Protein AF-D3UGJ7-F1 (afdb_monomer_lite)

InterPro domains:
  IPR025002 Domain of unknown function DUF3972 [PF13118] (8-124)

Secondary structure (DSSP, 8-state):
--EEEHHHHHHHH---HHHHHHH---EEETTEEEEEHHHHHHHHHHHHHHHHHHHHHTT----HHHHHHHHHHHHHHHHHHHHHH--HHHHHHHHHHHHHHHHHHHHHHHHHHHHHHHHHHHHHHHHHHHHHHHHHHHHHHHHHHHHHTT--

Organism: Helicobacter mustelae (strain ATCC 43772 / CCUG 25715 / CIP 103759 / LMG 18044 / NCTC 12198 / R85-136P) (NCBI:txid679897)

Foldseek 3Di:
DQKDFPVVLCVLQVDDPVVCVVPDPFDDDPNTGIDRLVVSVVVSVVVVVVVVVVCVVVVDDPDVVVVVSSVSSVVVSVVSVVVVPPPVVVVVVVVVVVVVVVVVVVVVVVVVVVVVVVVVVVVVVVVVVVVVVVVCCVVVVVVVVVVVVVPD

Radius of gyration: 41.2 Å; chains: 1; bounding box: 102×33×100 Å

Structure (mmCIF, N/CA/C/O backbone):
data_AF-D3UGJ7-F1
#
_entry.id   AF-D3UGJ7-F1
#
loop_
_atom_site.group_PDB
_atom_site.id
_atom_site.type_symbol
_atom_site.label_atom_id
_atom_site.label_alt_id
_atom_site.label_comp_id
_atom_site.label_asym_id
_atom_site.label_entity_id
_atom_site.label_seq_id
_atom_site.pdbx_PDB_ins_code
_atom_site.Cartn_x
_atom_site.Cartn_y
_atom_site.Cartn_z
_atom_site.occupancy
_atom_site.B_iso_or_equiv
_atom_site.auth_seq_id
_atom_site.auth_comp_id
_atom_site.auth_asym_id
_atom_site.auth_atom_id
_atom_site.pdbx_PDB_model_num
ATOM 1 N N . MET A 1 1 ? -11.725 -10.676 15.907 1.00 48.34 1 MET A N 1
ATOM 2 C CA . MET A 1 1 ? -13.108 -10.148 15.964 1.00 48.34 1 MET A CA 1
ATOM 3 C C . MET A 1 1 ? -13.082 -8.911 16.840 1.00 48.34 1 MET A C 1
ATOM 5 O O . MET A 1 1 ? -12.476 -8.981 17.898 1.00 48.34 1 MET A O 1
ATOM 9 N N . ALA A 1 2 ? -13.667 -7.801 16.395 1.00 55.91 2 ALA A N 1
ATOM 10 C CA . ALA A 1 2 ? -13.648 -6.542 17.134 1.00 55.91 2 ALA A CA 1
ATOM 11 C C . ALA A 1 2 ? -14.489 -6.654 18.425 1.00 55.91 2 ALA A C 1
ATOM 13 O O . ALA A 1 2 ? -15.676 -6.994 18.365 1.00 55.91 2 ALA A O 1
ATOM 14 N N . GLN A 1 3 ? -13.869 -6.423 19.581 1.00 58.78 3 GLN A N 1
ATOM 15 C CA . GLN A 1 3 ? -14.426 -6.591 20.923 1.00 58.78 3 GLN A CA 1
ATOM 16 C C . GLN A 1 3 ? -14.107 -5.362 21.785 1.00 58.78 3 GLN A C 1
ATOM 18 O O . GLN A 1 3 ? -12.961 -4.919 21.837 1.00 58.78 3 GLN A O 1
ATOM 23 N N . ILE A 1 4 ? -15.112 -4.824 22.477 1.00 62.16 4 ILE A N 1
ATOM 24 C CA . ILE A 1 4 ? -14.960 -3.738 23.460 1.00 62.16 4 ILE A CA 1
ATOM 25 C C . ILE A 1 4 ? -15.147 -4.318 24.865 1.00 62.16 4 ILE A C 1
ATOM 27 O O . ILE A 1 4 ? -15.975 -5.214 25.068 1.00 62.16 4 ILE A O 1
ATOM 31 N N . SER A 1 5 ? -14.373 -3.817 25.830 1.00 59.53 5 SER A N 1
ATOM 32 C CA . SER A 1 5 ? -14.540 -4.155 27.243 1.00 59.53 5 SER A CA 1
ATOM 33 C C . SER A 1 5 ? -15.832 -3.535 27.787 1.00 59.53 5 SER A C 1
ATOM 35 O O . SER A 1 5 ? -16.180 -2.395 27.480 1.00 59.53 5 SER A O 1
ATOM 37 N N . LEU A 1 6 ? -16.566 -4.278 28.615 1.00 57.09 6 LEU A N 1
ATOM 38 C CA . LEU A 1 6 ? -17.858 -3.825 29.142 1.00 57.09 6 LEU A CA 1
ATOM 39 C C . LEU A 1 6 ? -17.788 -2.492 29.895 1.00 57.09 6 LEU A C 1
ATOM 41 O O . LEU A 1 6 ? -18.698 -1.681 29.775 1.00 57.09 6 LEU A O 1
ATOM 45 N N . GLN A 1 7 ? -16.689 -2.228 30.599 1.00 56.72 7 GLN A N 1
ATOM 46 C CA . GLN A 1 7 ? -16.485 -0.969 31.318 1.00 56.72 7 GLN A CA 1
ATOM 47 C C . GLN A 1 7 ? -16.343 0.234 30.372 1.00 56.72 7 GLN A C 1
ATOM 49 O O . GLN A 1 7 ? -16.939 1.278 30.626 1.00 56.72 7 GLN A O 1
ATOM 54 N N . GLU A 1 8 ? -15.619 0.082 29.256 1.00 59.41 8 GLU A N 1
ATOM 55 C CA . GLU A 1 8 ? -15.507 1.126 28.223 1.00 59.41 8 GLU A CA 1
ATOM 56 C C . GLU A 1 8 ? -16.850 1.357 27.520 1.00 59.41 8 GLU A C 1
ATOM 58 O O . GLU A 1 8 ? -17.218 2.494 27.226 1.00 59.41 8 GLU A O 1
ATOM 63 N N . PHE A 1 9 ? -17.614 0.288 27.288 1.00 59.88 9 PHE A N 1
ATOM 64 C CA . PHE A 1 9 ? -18.932 0.380 26.667 1.00 59.88 9 PHE A CA 1
ATOM 65 C C . PHE A 1 9 ? -19.950 1.081 27.578 1.00 59.88 9 PHE A C 1
ATOM 67 O O . PHE A 1 9 ? -20.687 1.951 27.120 1.00 59.88 9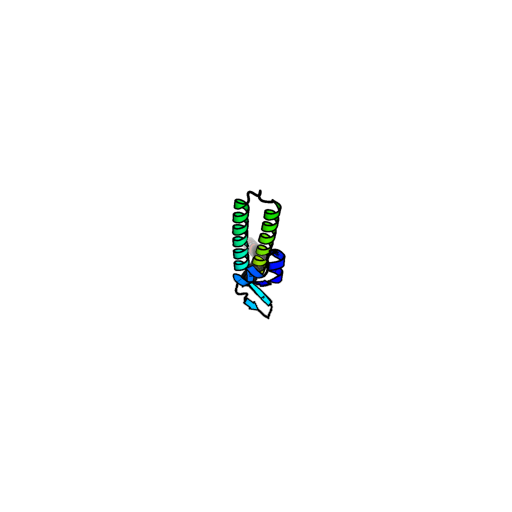 PHE A O 1
ATOM 74 N N . LEU A 1 10 ? -19.961 0.765 28.874 1.00 59.38 10 LEU A N 1
ATOM 75 C CA . LEU A 1 10 ? -20.835 1.401 29.866 1.00 59.38 10 LEU A CA 1
ATOM 76 C C . LEU A 1 10 ? -20.501 2.883 30.063 1.00 59.38 10 LEU A C 1
ATOM 78 O O . LEU A 1 10 ? -21.410 3.709 30.156 1.00 59.38 10 LEU A O 1
ATOM 82 N N . ALA A 1 11 ? -19.210 3.228 30.068 1.00 60.22 11 ALA A N 1
ATOM 83 C CA . ALA A 1 11 ? -18.758 4.611 30.181 1.00 60.22 11 ALA A CA 1
ATOM 84 C C . ALA A 1 11 ? -19.195 5.473 28.983 1.00 60.22 11 ALA A C 1
ATOM 86 O O . ALA A 1 11 ? -19.557 6.630 29.171 1.00 60.22 11 ALA A O 1
ATOM 87 N N . ALA A 1 12 ? -19.197 4.910 27.770 1.00 58.03 12 ALA A N 1
ATOM 88 C CA . ALA A 1 12 ? -19.552 5.634 26.548 1.00 58.03 12 ALA A CA 1
ATOM 89 C C . ALA A 1 12 ? -21.065 5.707 26.273 1.00 58.03 12 ALA A C 1
ATOM 91 O O . ALA A 1 12 ? -21.521 6.600 25.558 1.00 58.03 12 ALA A O 1
ATOM 92 N N . THR A 1 13 ? -21.844 4.760 26.799 1.00 57.06 13 THR A N 1
ATOM 93 C CA . THR A 1 13 ? -23.279 4.627 26.483 1.00 57.06 13 THR A CA 1
ATOM 94 C C . THR A 1 13 ? -24.205 5.061 27.618 1.00 57.06 13 THR A C 1
ATOM 96 O O . THR A 1 13 ? -25.413 5.147 27.402 1.00 57.06 13 THR A O 1
ATOM 99 N N . HIS A 1 14 ? -23.674 5.315 28.824 1.00 57.22 14 HIS A N 1
ATOM 100 C CA . HIS A 1 14 ? -24.455 5.587 30.042 1.00 57.22 14 HIS A CA 1
ATOM 101 C C . HIS A 1 14 ? -25.586 4.562 30.291 1.00 57.22 14 HIS A C 1
ATOM 103 O O . HIS A 1 14 ? -26.598 4.861 30.932 1.00 57.22 14 HIS A O 1
ATOM 109 N N . LEU A 1 15 ? -25.428 3.342 29.772 1.00 59.75 15 LEU A N 1
ATOM 110 C CA . LEU A 1 15 ? -26.377 2.248 29.922 1.00 59.75 15 LEU A CA 1
ATOM 111 C C . LEU A 1 15 ? -26.274 1.632 31.319 1.00 59.75 15 LEU A C 1
ATOM 113 O O . LEU A 1 15 ? -25.192 1.521 31.893 1.00 59.75 15 LEU A O 1
ATOM 117 N N . LYS A 1 16 ? -27.410 1.189 31.866 1.00 55.59 16 LYS A N 1
ATOM 118 C CA . LYS A 1 16 ? -27.423 0.375 33.087 1.00 55.59 16 LYS A CA 1
ATOM 119 C C . LYS A 1 16 ? -26.981 -1.044 32.728 1.00 55.59 16 LYS A C 1
ATOM 121 O O . LYS A 1 16 ? -27.538 -1.640 31.810 1.00 55.59 16 LYS A O 1
ATOM 126 N N . GLU A 1 17 ? -26.042 -1.601 33.496 1.00 52.91 17 GLU A N 1
ATOM 127 C CA . GLU A 1 17 ? -25.495 -2.965 33.333 1.00 52.91 17 GLU A CA 1
ATOM 128 C C . GLU A 1 17 ? -26.568 -4.058 33.168 1.00 52.91 17 GLU A C 1
ATOM 130 O O . GLU A 1 17 ? -26.338 -5.067 32.505 1.00 52.91 17 GLU A O 1
ATOM 135 N N . GLN A 1 18 ? -27.760 -3.834 33.723 1.00 49.91 18 GLN A N 1
ATOM 136 C CA . GLN A 1 18 ? -28.874 -4.780 33.752 1.00 49.91 18 GLN A CA 1
ATOM 137 C C . GLN A 1 18 ? -29.486 -5.076 32.367 1.00 49.91 18 GLN A C 1
ATOM 139 O O . GLN A 1 18 ? -29.767 -6.235 32.085 1.00 49.91 18 GLN A O 1
ATOM 144 N N . GLU A 1 19 ? -29.628 -4.085 31.476 1.00 52.41 19 GLU A N 1
ATOM 145 C CA . GLU A 1 19 ? -30.212 -4.284 30.126 1.00 52.41 19 GLU A CA 1
ATOM 146 C C . GLU A 1 19 ? -29.253 -5.037 29.177 1.00 52.41 19 GLU A C 1
ATOM 148 O O . GLU A 1 19 ? -29.653 -5.705 28.219 1.00 52.41 19 GLU A O 1
ATOM 153 N N . ILE A 1 20 ? -27.954 -4.942 29.458 1.00 51.81 20 ILE A N 1
ATOM 154 C CA . ILE A 1 20 ? -26.892 -5.558 28.662 1.00 51.81 20 ILE A CA 1
ATOM 155 C C . ILE A 1 20 ? -26.740 -7.042 29.021 1.00 51.81 20 ILE A C 1
ATOM 157 O O . ILE A 1 20 ? -26.544 -7.869 28.134 1.00 51.81 20 ILE A O 1
ATOM 161 N N . LEU A 1 21 ? -26.888 -7.390 30.302 1.00 51.38 21 LEU A N 1
ATOM 162 C CA . LEU A 1 21 ? -26.863 -8.771 30.802 1.00 51.38 21 LEU A CA 1
ATOM 163 C C . LEU A 1 21 ? -28.059 -9.617 30.326 1.00 51.38 21 LEU A C 1
ATOM 165 O O . LEU A 1 21 ? -27.937 -10.836 30.229 1.00 51.38 21 LEU A O 1
ATOM 169 N N . GLU A 1 22 ? -29.198 -8.986 30.029 1.00 50.12 22 GLU A N 1
ATOM 170 C CA . GLU A 1 22 ? -30.432 -9.667 29.608 1.00 50.12 22 GLU A CA 1
ATOM 171 C C . GLU A 1 22 ? -30.468 -9.956 28.092 1.00 50.12 22 GLU A C 1
ATOM 173 O O . GLU A 1 22 ? -31.038 -10.956 27.657 1.00 50.12 22 GLU A O 1
ATOM 178 N N . SER A 1 23 ? -29.814 -9.116 27.277 1.00 45.78 23 SER A N 1
ATOM 179 C CA . SER A 1 23 ? -29.825 -9.208 25.803 1.00 45.78 23 SER A CA 1
ATOM 180 C C . SER A 1 23 ? -28.556 -9.819 25.195 1.00 45.78 23 SER A C 1
ATOM 182 O O . SER A 1 23 ? -28.571 -10.329 24.066 1.00 45.78 23 SER A O 1
ATOM 184 N N . LEU A 1 24 ? -27.445 -9.811 25.932 1.00 49.31 24 LEU A N 1
ATOM 185 C CA . LEU A 1 24 ? -26.180 -10.390 25.506 1.00 49.31 24 LEU A CA 1
ATOM 186 C C . LEU A 1 24 ? -25.739 -11.421 26.523 1.00 49.31 24 LEU A C 1
ATOM 188 O O . LEU A 1 24 ? -25.536 -11.095 27.680 1.00 49.31 24 LEU A O 1
ATOM 192 N N . THR A 1 25 ? -25.487 -12.648 26.079 1.00 44.53 25 THR A N 1
ATOM 193 C CA . THR A 1 25 ? -24.577 -13.538 26.801 1.00 44.53 25 THR A CA 1
ATOM 194 C C . THR A 1 25 ? -23.169 -12.954 26.634 1.00 44.53 25 THR A C 1
ATOM 196 O O . THR A 1 25 ? -22.620 -13.064 25.528 1.00 44.53 25 THR A O 1
ATOM 199 N N . PRO A 1 26 ? -22.583 -12.279 27.643 1.00 53.19 26 PRO A N 1
ATOM 200 C CA . PRO A 1 26 ? -21.249 -11.721 27.495 1.00 53.19 26 PRO A CA 1
ATOM 201 C C . PRO A 1 26 ? -20.262 -12.873 27.306 1.00 53.19 26 PRO A C 1
ATOM 203 O O . PRO A 1 26 ? -20.226 -13.821 28.090 1.00 53.19 26 PRO A O 1
ATOM 206 N N . THR A 1 27 ? -19.451 -12.813 26.256 1.00 47.31 27 THR A N 1
ATOM 207 C CA . THR A 1 27 ? -18.313 -13.723 26.124 1.00 47.31 27 THR A CA 1
ATOM 208 C C . THR A 1 27 ? -17.242 -13.298 27.121 1.00 47.31 27 THR A C 1
ATOM 210 O O . THR A 1 27 ? -16.679 -12.207 27.016 1.00 47.31 27 THR A O 1
ATOM 213 N N . LEU A 1 28 ? -16.985 -14.154 28.109 1.00 46.16 28 LEU A N 1
ATOM 214 C CA . LEU A 1 28 ? -15.887 -14.006 29.059 1.00 46.16 28 LEU A CA 1
ATOM 215 C C . LEU A 1 28 ? -14.575 -14.366 28.360 1.00 46.16 28 LEU A C 1
ATOM 217 O O . LEU A 1 28 ? -14.397 -15.493 27.898 1.00 46.16 28 LEU A O 1
ATOM 221 N N . ILE A 1 29 ? -13.657 -13.408 28.293 1.00 44.97 29 ILE A N 1
ATOM 222 C CA . ILE A 1 29 ? -12.271 -13.640 27.886 1.00 44.97 29 ILE A CA 1
ATOM 223 C C . ILE A 1 29 ? -11.420 -13.186 29.067 1.00 44.97 29 ILE A C 1
ATOM 225 O O . ILE A 1 29 ? -11.431 -12.006 29.400 1.00 44.97 29 ILE A O 1
ATOM 229 N N . GLN A 1 30 ? -10.720 -14.128 29.710 1.00 47.34 30 GLN A N 1
ATOM 230 C CA . GLN A 1 30 ? -9.840 -13.863 30.861 1.00 47.34 30 GLN A CA 1
ATOM 231 C C . GLN A 1 30 ? -10.535 -13.079 31.993 1.00 47.34 30 GLN A C 1
ATOM 233 O O . GLN A 1 30 ? -10.061 -12.024 32.397 1.00 47.34 30 GLN A O 1
ATOM 238 N N . ASP A 1 31 ? -11.693 -13.563 32.458 1.00 48.97 31 ASP A N 1
ATOM 239 C CA . ASP A 1 31 ? -12.485 -12.966 33.552 1.00 48.97 31 ASP A CA 1
ATOM 240 C C . ASP A 1 31 ? -12.962 -11.516 33.333 1.00 48.97 31 ASP A C 1
ATOM 242 O O . ASP A 1 31 ? -13.587 -10.923 34.213 1.00 48.97 31 ASP A O 1
ATOM 246 N N . ILE A 1 32 ? -12.756 -10.956 32.135 1.00 52.88 32 ILE A N 1
ATOM 247 C CA . ILE A 1 32 ? -13.258 -9.642 31.737 1.00 52.88 32 ILE A CA 1
ATOM 248 C C . ILE A 1 32 ? -14.350 -9.849 30.685 1.00 52.88 32 ILE A C 1
ATOM 250 O O . ILE A 1 32 ? -14.113 -10.469 29.637 1.00 52.88 32 ILE A O 1
ATOM 254 N N . PRO A 1 33 ? -15.570 -9.351 30.929 1.00 57.75 33 PRO A N 1
ATOM 255 C CA . PRO A 1 33 ? -16.670 -9.598 30.023 1.00 57.75 33 PRO A CA 1
ATOM 256 C C . PRO A 1 33 ? -16.545 -8.633 28.821 1.00 57.75 33 PRO A C 1
ATOM 258 O O . PRO A 1 33 ? -16.425 -7.413 28.968 1.00 57.75 33 PRO A O 1
ATOM 261 N N . HIS A 1 34 ? -16.500 -9.203 27.614 1.00 55.41 34 HIS A N 1
ATOM 262 C CA . HIS A 1 34 ? -16.308 -8.481 26.353 1.00 55.41 34 HIS A CA 1
ATOM 263 C C . HIS A 1 34 ? -17.557 -8.586 25.475 1.00 55.41 34 HIS A C 1
ATOM 265 O O . HIS A 1 34 ? -18.143 -9.666 25.337 1.00 55.41 34 HIS A O 1
ATOM 271 N N . ILE A 1 35 ? -17.927 -7.475 24.832 1.00 64.19 35 ILE A N 1
ATOM 272 C CA . ILE A 1 35 ? -19.049 -7.408 23.888 1.00 64.19 35 ILE A CA 1
ATOM 273 C C . ILE A 1 35 ? -18.513 -7.256 22.461 1.00 64.19 35 ILE A C 1
ATOM 275 O O . ILE A 1 35 ? -17.638 -6.417 22.217 1.00 64.19 35 ILE A O 1
ATOM 279 N N . PRO A 1 36 ? -19.035 -8.022 21.486 1.00 64.50 36 PRO A N 1
ATOM 280 C CA . PRO A 1 36 ? -18.752 -7.762 20.080 1.00 64.50 36 PRO A CA 1
ATOM 281 C C . PRO A 1 36 ? -19.313 -6.395 19.667 1.00 64.50 36 PRO A C 1
ATOM 283 O O . PRO A 1 36 ? -20.515 -6.154 19.787 1.00 64.50 36 PRO A O 1
ATOM 286 N N . ILE A 1 37 ? -18.456 -5.521 19.123 1.00 63.78 37 ILE A N 1
ATOM 287 C CA . ILE A 1 37 ? -18.800 -4.113 18.831 1.00 63.78 37 ILE A CA 1
ATOM 288 C C . ILE A 1 37 ? -20.060 -3.990 17.972 1.00 63.78 37 ILE A C 1
ATOM 290 O O . ILE A 1 37 ? -20.916 -3.162 18.257 1.00 63.78 37 ILE A O 1
ATOM 294 N N . LYS A 1 38 ? -20.212 -4.850 16.958 1.00 66.69 38 LYS A N 1
ATOM 295 C CA . LYS A 1 38 ? -21.392 -4.859 16.077 1.00 66.69 38 LYS A CA 1
ATOM 296 C C . LYS A 1 38 ? -22.698 -5.014 16.856 1.00 66.69 38 LYS A C 1
ATOM 298 O O . LYS A 1 38 ? -23.631 -4.253 16.643 1.00 66.69 38 LYS A O 1
ATOM 303 N N . LYS A 1 39 ? -22.722 -5.947 17.807 1.00 66.44 39 LYS A N 1
ATOM 304 C CA . LYS A 1 39 ? -23.903 -6.214 18.629 1.00 66.44 39 LYS A CA 1
ATOM 305 C C . LYS A 1 39 ? -24.126 -5.112 19.671 1.00 66.44 39 LYS A C 1
ATOM 307 O O . LYS A 1 39 ? -25.262 -4.799 19.993 1.00 66.44 39 LYS A O 1
ATOM 312 N N . GLY A 1 40 ? -23.051 -4.476 20.145 1.00 66.06 40 GLY A N 1
ATOM 313 C CA . GLY A 1 40 ? -23.134 -3.272 20.978 1.00 66.06 40 GLY A CA 1
ATOM 314 C C . GLY A 1 40 ? -23.754 -2.075 20.244 1.00 66.06 40 GLY A C 1
ATOM 315 O O . GLY A 1 40 ? -24.587 -1.379 20.815 1.00 66.06 40 GLY A O 1
ATOM 316 N N . ILE A 1 41 ? -23.405 -1.869 18.968 1.00 68.75 41 ILE A N 1
ATOM 317 C CA . ILE A 1 41 ? -24.016 -0.833 18.118 1.00 68.75 41 ILE A CA 1
ATOM 318 C C . ILE A 1 41 ? -25.495 -1.152 17.854 1.00 68.75 41 ILE A C 1
ATOM 320 O O . ILE A 1 41 ? -26.329 -0.264 17.980 1.00 68.75 41 ILE A O 1
ATOM 324 N N . GLU A 1 42 ? -25.843 -2.406 17.546 1.00 68.94 42 GLU A N 1
ATOM 325 C CA . GLU A 1 42 ? -27.240 -2.828 17.334 1.00 68.94 42 GLU A CA 1
ATOM 326 C C . GLU A 1 42 ? -28.127 -2.562 18.560 1.00 68.94 42 GLU A C 1
ATOM 328 O O . GLU A 1 42 ? -29.219 -2.014 18.424 1.00 68.94 42 GLU A O 1
ATOM 333 N N . LEU A 1 43 ? -27.645 -2.870 19.767 1.00 66.69 43 LEU A N 1
ATOM 334 C CA . LEU A 1 43 ? -28.385 -2.578 21.000 1.00 66.69 43 LEU A CA 1
ATOM 335 C C . LEU A 1 43 ? -28.507 -1.083 21.279 1.00 66.69 43 LEU A C 1
ATOM 337 O O . LEU A 1 43 ? -29.544 -0.623 21.753 1.00 66.69 43 LEU A O 1
ATOM 341 N N . PHE A 1 44 ? -27.457 -0.318 20.980 1.00 69.38 44 PHE A N 1
ATOM 342 C CA . PHE A 1 44 ? -27.496 1.132 21.111 1.00 69.38 44 PHE A CA 1
ATOM 343 C C . PHE A 1 44 ? -28.543 1.745 20.167 1.00 69.38 44 PHE A C 1
ATOM 345 O O . PHE A 1 44 ? -29.339 2.577 20.597 1.00 69.38 44 PHE A O 1
ATOM 352 N N . LEU A 1 45 ? -28.618 1.268 18.919 1.00 71.81 45 LEU A N 1
ATOM 353 C CA . LEU A 1 45 ? -29.643 1.673 17.953 1.00 71.81 45 LEU A CA 1
ATOM 354 C C . LEU A 1 45 ? -31.055 1.297 18.422 1.00 71.81 45 LEU A C 1
ATOM 356 O O . LEU A 1 45 ? -31.933 2.157 18.441 1.00 71.81 45 LEU A O 1
ATOM 360 N N . GLN A 1 46 ? -31.262 0.064 18.892 1.00 72.56 46 GLN A N 1
ATOM 361 C CA . GLN A 1 46 ? -32.560 -0.388 19.410 1.00 72.56 46 GLN A CA 1
ATOM 362 C C . GLN A 1 46 ? -33.025 0.439 20.623 1.00 72.56 46 GLN A C 1
ATOM 364 O O . GLN A 1 46 ? -34.220 0.706 20.800 1.00 72.56 46 GLN A O 1
ATOM 369 N N . ARG A 1 47 ? -32.089 0.888 21.465 1.00 69.62 47 ARG A N 1
ATOM 370 C CA . ARG A 1 47 ? -32.400 1.791 22.574 1.00 69.62 47 ARG A CA 1
ATOM 371 C C . ARG A 1 47 ? -32.782 3.182 22.094 1.00 69.62 47 ARG A C 1
ATOM 373 O O . ARG A 1 47 ? -33.751 3.724 22.615 1.00 69.62 47 ARG A O 1
ATOM 380 N N . ILE A 1 48 ? -32.056 3.750 21.133 1.00 70.69 48 ILE A N 1
ATOM 381 C CA . ILE A 1 48 ? -32.407 5.053 20.555 1.00 70.69 48 ILE A CA 1
ATOM 382 C C . ILE A 1 48 ? -33.809 4.989 19.958 1.00 70.69 48 ILE A C 1
ATOM 384 O O . ILE A 1 48 ? -34.619 5.862 20.238 1.00 70.69 48 ILE A O 1
ATOM 388 N N . GLU A 1 49 ? -34.137 3.930 19.220 1.00 69.88 49 GLU A N 1
ATOM 389 C CA . GLU A 1 49 ? -35.489 3.711 18.696 1.00 69.88 49 GLU A CA 1
ATOM 390 C C . GLU A 1 49 ? -36.531 3.662 19.821 1.00 69.88 49 GLU A C 1
ATOM 392 O O . GLU A 1 49 ? -37.545 4.353 19.761 1.00 69.88 49 GLU A O 1
ATOM 397 N N . SER A 1 50 ? -36.255 2.920 20.896 1.00 69.19 50 SER A N 1
ATOM 398 C CA . SER A 1 50 ? -37.155 2.821 22.054 1.00 69.19 50 SER A CA 1
ATOM 399 C C . SER A 1 50 ? -37.325 4.157 22.790 1.00 69.19 50 SER A C 1
ATOM 401 O O . SER A 1 50 ? -38.424 4.494 23.232 1.00 69.19 50 SER A O 1
ATOM 403 N N . GLN A 1 51 ? -36.252 4.942 22.913 1.00 67.31 51 GLN A N 1
ATOM 404 C CA . GLN A 1 51 ? -36.270 6.270 23.526 1.00 67.31 51 GLN A CA 1
ATOM 405 C C . GLN A 1 51 ? -37.014 7.280 22.651 1.00 67.31 51 GLN A C 1
ATOM 407 O O . GLN A 1 51 ? -37.832 8.031 23.173 1.00 67.31 51 GLN A O 1
ATOM 412 N N . LEU A 1 52 ? -36.810 7.250 21.333 1.00 67.62 52 LEU A N 1
ATOM 413 C CA . LEU A 1 52 ? -37.554 8.071 20.379 1.00 67.62 52 LEU A CA 1
ATOM 414 C C . LEU A 1 52 ? -39.056 7.763 20.440 1.00 67.62 52 LEU A C 1
ATOM 416 O O . LEU A 1 52 ? -39.852 8.689 20.558 1.00 67.62 52 LEU A O 1
ATOM 420 N N . VAL A 1 53 ? -39.447 6.483 20.466 1.00 70.25 53 VAL A N 1
ATOM 421 C CA . VAL A 1 53 ? -40.855 6.059 20.603 1.00 70.25 53 VAL A CA 1
ATOM 422 C C . VAL A 1 53 ? -41.464 6.523 21.933 1.00 70.25 53 VAL A C 1
ATOM 424 O O . VAL A 1 53 ? -42.595 7.008 21.964 1.00 70.25 53 VAL A O 1
ATOM 427 N N . ALA A 1 54 ? -40.723 6.425 23.040 1.00 64.94 54 ALA A N 1
ATOM 428 C CA . ALA A 1 54 ? -41.183 6.909 24.342 1.00 64.94 54 ALA A CA 1
ATOM 429 C C . ALA A 1 54 ? -41.300 8.446 24.403 1.00 64.94 54 ALA A C 1
ATOM 431 O O . ALA A 1 54 ? -42.164 8.971 25.105 1.00 64.94 54 ALA A O 1
ATOM 432 N N . MET A 1 55 ? -40.451 9.178 23.679 1.00 61.72 55 MET A N 1
ATOM 433 C CA . MET A 1 55 ? -40.483 10.644 23.614 1.00 61.72 55 MET A CA 1
ATOM 434 C C . MET A 1 55 ? -41.627 11.161 22.733 1.00 61.72 55 MET A C 1
ATOM 436 O O . MET A 1 55 ? -42.271 12.140 23.111 1.00 61.72 55 MET A O 1
ATOM 440 N N . ASP A 1 56 ? -41.946 10.459 21.642 1.00 59.16 56 ASP A N 1
ATOM 441 C CA . ASP A 1 56 ? -43.082 10.767 20.758 1.00 59.16 56 ASP A CA 1
ATOM 442 C C . ASP A 1 56 ? -44.430 10.623 21.499 1.00 59.16 56 ASP A C 1
ATOM 444 O O . ASP A 1 56 ? -45.346 11.427 21.334 1.00 59.16 56 ASP A O 1
ATOM 448 N N . MET A 1 57 ? -44.522 9.657 22.424 1.00 61.53 57 MET A N 1
ATOM 449 C CA . MET A 1 57 ? -45.681 9.472 23.313 1.00 61.53 57 MET A CA 1
ATOM 450 C C . MET A 1 57 ? -45.819 10.555 24.394 1.00 61.53 57 MET A C 1
ATOM 452 O O . MET A 1 57 ? -46.928 10.820 24.854 1.00 61.53 57 MET A O 1
ATOM 456 N N . ASN A 1 58 ? -44.716 11.191 24.796 1.00 57.50 58 ASN A N 1
ATOM 457 C CA . ASN A 1 58 ? -44.686 12.166 25.890 1.00 57.50 58 ASN A CA 1
ATOM 458 C C . ASN A 1 58 ? -44.709 13.630 25.412 1.00 57.50 58 ASN A C 1
ATOM 460 O O . ASN A 1 58 ? -44.631 14.540 26.238 1.00 57.50 58 ASN A O 1
ATOM 464 N N . SER A 1 59 ? -44.845 13.889 24.104 1.00 53.88 59 SER A N 1
ATOM 465 C CA . SER A 1 59 ? -44.920 15.235 23.495 1.00 53.88 59 SER A CA 1
ATOM 466 C C . SER A 1 59 ? -43.773 16.194 23.869 1.00 53.88 59 SER A C 1
ATOM 468 O O . SER A 1 59 ? -43.898 17.413 23.741 1.00 53.88 59 SER A O 1
ATOM 470 N N . HIS A 1 60 ? -42.637 15.658 24.322 1.00 58.16 60 HIS A N 1
ATOM 471 C CA . HIS A 1 60 ? -41.443 16.447 24.602 1.00 58.16 60 HIS A CA 1
ATOM 472 C C . HIS A 1 60 ? -40.702 16.742 23.295 1.00 58.16 60 HIS A C 1
ATOM 474 O O . HIS A 1 60 ? -40.384 15.837 22.526 1.00 58.16 60 HIS A O 1
ATOM 480 N N . VAL A 1 61 ? -40.410 18.023 23.053 1.00 57.19 61 VAL A N 1
ATOM 481 C CA . VAL A 1 61 ? -39.531 18.464 21.962 1.00 57.19 61 VAL A CA 1
ATOM 482 C C . VAL A 1 61 ? -38.171 17.797 22.158 1.00 57.19 61 VAL A C 1
ATOM 484 O O . VAL A 1 61 ? -37.591 17.918 23.235 1.00 57.19 61 VAL A O 1
ATOM 487 N N . LEU A 1 62 ? -37.692 17.087 21.133 1.00 58.81 62 LEU A N 1
ATOM 488 C CA . LEU A 1 62 ? -36.371 16.452 21.099 1.00 58.81 62 LEU A CA 1
ATOM 489 C C . LEU A 1 62 ? -35.311 17.414 21.647 1.00 58.81 62 LEU A C 1
ATOM 491 O O . LEU A 1 62 ? -35.037 18.446 21.032 1.00 58.81 62 LEU A O 1
ATOM 495 N N . GLU A 1 63 ? -34.728 17.093 22.804 1.00 61.53 63 GLU A N 1
ATOM 496 C CA . GLU A 1 63 ? -33.656 17.905 23.368 1.00 61.53 63 GLU A CA 1
ATOM 497 C C . GLU A 1 63 ? -32.434 17.828 22.435 1.00 61.53 63 GLU A C 1
ATOM 499 O O . GLU A 1 63 ? -31.921 16.732 22.197 1.00 61.53 63 GLU A O 1
ATOM 504 N N . PRO A 1 64 ? -31.913 18.961 21.924 1.00 60.62 64 PRO A N 1
ATOM 505 C CA . PRO A 1 64 ? -30.715 18.986 21.074 1.00 60.62 64 PRO A CA 1
ATOM 506 C C . PRO A 1 64 ? -29.506 18.282 21.710 1.00 60.62 64 PRO A C 1
ATOM 508 O O . PRO A 1 64 ? -28.664 17.717 21.014 1.00 60.62 64 PRO A O 1
ATOM 511 N N . MET A 1 65 ? -29.469 18.261 23.045 1.00 60.38 65 MET A N 1
ATOM 512 C CA . MET A 1 65 ? -28.440 17.618 23.857 1.00 60.38 65 MET A CA 1
ATOM 513 C C . MET A 1 65 ? -28.408 16.090 23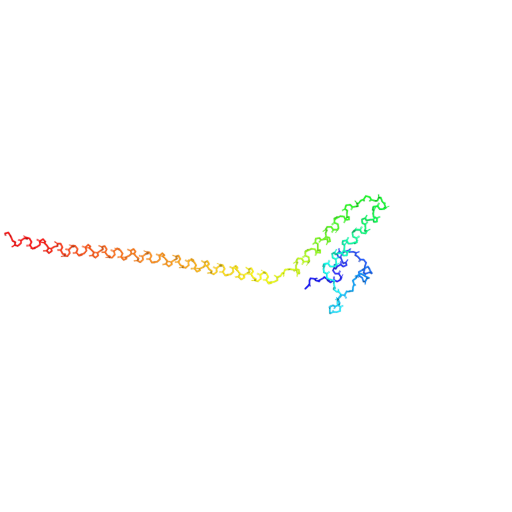.676 1.00 60.38 65 MET A C 1
ATOM 515 O O . MET A 1 65 ? -27.333 15.496 23.670 1.00 60.38 65 MET A O 1
ATOM 519 N N . PHE A 1 66 ? -29.564 15.455 23.450 1.00 64.69 66 PHE A N 1
ATOM 520 C CA . PHE A 1 66 ? -29.659 14.017 23.179 1.00 64.69 66 PHE A CA 1
ATOM 521 C C . PHE A 1 66 ? -29.039 13.650 21.824 1.00 64.69 66 PHE A C 1
ATOM 523 O O . PHE A 1 66 ? -28.339 12.644 21.705 1.00 64.69 66 PHE A O 1
ATOM 530 N N . PHE A 1 67 ? -29.258 14.481 20.801 1.00 66.62 67 PHE A N 1
ATOM 531 C CA . PHE A 1 67 ? -28.709 14.257 19.464 1.00 66.62 67 PHE A CA 1
ATOM 532 C C . PHE A 1 67 ? -27.183 14.381 19.450 1.00 66.62 67 PHE A C 1
ATOM 534 O O . PHE A 1 67 ? -26.495 13.530 18.890 1.00 66.62 67 PHE A O 1
ATOM 541 N N . GLU A 1 68 ? -26.648 15.404 20.118 1.00 66.88 68 GLU A N 1
ATOM 542 C CA . GLU A 1 68 ? -25.204 15.611 20.227 1.00 66.88 68 GLU A CA 1
ATOM 543 C C . GLU A 1 68 ? -24.525 14.460 20.979 1.00 66.88 68 GLU A C 1
ATOM 545 O O . GLU A 1 68 ? -23.547 13.899 20.489 1.00 66.88 68 GLU A O 1
ATOM 550 N N . GLN A 1 69 ? -25.090 14.031 22.109 1.00 67.31 69 GLN A N 1
ATOM 551 C CA . GLN A 1 69 ? -24.581 12.879 22.859 1.00 67.31 69 GLN A CA 1
ATOM 552 C C . GLN A 1 69 ? -24.639 11.589 22.034 1.00 67.31 69 GLN A C 1
ATOM 554 O O . GLN A 1 69 ? -23.672 10.832 22.001 1.00 67.31 69 GLN A O 1
ATOM 559 N N . THR A 1 70 ? -25.730 11.369 21.298 1.00 70.06 70 THR A N 1
ATOM 560 C CA . THR A 1 70 ? -25.889 10.190 20.438 1.00 70.06 70 THR A CA 1
ATOM 561 C C . THR A 1 70 ? -24.868 10.166 19.300 1.00 70.06 70 THR A C 1
ATOM 563 O O . THR A 1 70 ? -24.292 9.115 19.015 1.00 70.06 70 THR A O 1
ATOM 566 N N . LEU A 1 71 ? -24.600 11.313 18.668 1.00 73.25 71 LEU A N 1
ATOM 567 C CA . LEU A 1 71 ? -23.573 11.428 17.630 1.00 73.25 71 LEU A CA 1
ATOM 568 C C . LEU A 1 71 ? -22.166 11.193 18.181 1.00 73.25 71 LEU A C 1
ATOM 570 O O . LEU A 1 71 ? -21.376 10.504 17.536 1.00 73.25 71 LEU A O 1
ATOM 574 N N . GLN A 1 72 ? -21.859 11.718 19.368 1.00 71.31 72 GLN A N 1
ATOM 575 C CA . GLN A 1 72 ? -20.565 11.501 20.020 1.00 71.31 72 GLN A CA 1
ATOM 576 C C . GLN A 1 72 ? -20.347 10.019 20.348 1.00 71.31 72 GLN A C 1
ATOM 578 O O . GLN A 1 72 ? -19.307 9.454 20.003 1.00 71.31 72 GLN A O 1
ATOM 583 N N . THR A 1 73 ? -21.348 9.352 20.928 1.00 71.38 73 THR A N 1
ATOM 584 C CA . THR A 1 73 ? -21.275 7.916 21.228 1.00 71.38 73 THR A CA 1
ATOM 585 C C . THR A 1 73 ? -21.191 7.070 19.954 1.00 71.38 73 THR A C 1
ATOM 587 O O . THR A 1 73 ? -20.405 6.122 19.900 1.00 71.38 73 THR A O 1
ATOM 590 N N . LEU A 1 74 ? -21.937 7.419 18.898 1.00 77.06 74 LEU A N 1
ATOM 591 C CA . LEU A 1 74 ? -21.856 6.733 17.605 1.00 77.06 74 LEU A CA 1
ATOM 592 C C . LEU A 1 74 ? -20.465 6.881 16.971 1.00 77.06 74 LEU A C 1
ATOM 594 O O . LEU A 1 74 ? -19.906 5.889 16.503 1.00 77.06 74 LEU A O 1
ATOM 598 N N . SER A 1 75 ? -19.893 8.090 16.991 1.00 72.56 75 SER A N 1
ATOM 599 C CA . SER A 1 75 ? -18.544 8.356 16.476 1.00 72.56 75 SER A CA 1
ATOM 600 C C . SER A 1 75 ? -17.500 7.534 17.227 1.00 72.56 75 SER A C 1
ATOM 602 O O . SER A 1 75 ? -16.701 6.836 16.606 1.00 72.56 75 SER A O 1
ATOM 604 N N . PHE A 1 76 ? -17.569 7.518 18.560 1.00 75.88 76 PHE A N 1
ATOM 605 C CA . PHE A 1 76 ? -16.671 6.734 19.408 1.00 75.88 76 PHE A CA 1
ATOM 606 C C . PHE A 1 76 ? -16.735 5.227 19.105 1.00 75.88 76 PHE A C 1
ATOM 608 O O . PHE A 1 76 ?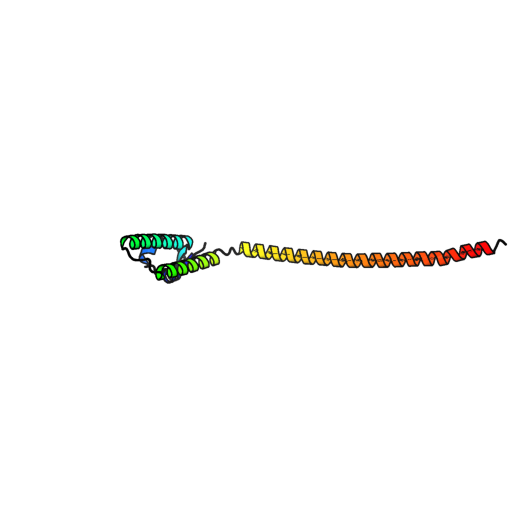 -15.703 4.568 18.937 1.00 75.88 76 PHE A O 1
ATOM 615 N N . LEU A 1 77 ? -17.943 4.663 18.995 1.00 72.75 77 LEU A N 1
ATOM 616 C CA . LEU A 1 77 ? -18.125 3.243 18.676 1.00 72.75 77 LEU A CA 1
ATOM 617 C C . LEU A 1 77 ? -17.622 2.904 17.265 1.00 72.75 77 LEU A C 1
ATOM 619 O O . LEU A 1 77 ? -17.037 1.836 17.061 1.00 72.75 77 LEU A O 1
ATOM 623 N N . TYR A 1 78 ? -17.809 3.809 16.303 1.00 70.56 78 TYR A N 1
ATOM 624 C CA . TYR A 1 78 ? -17.341 3.642 14.929 1.00 70.56 78 TYR A CA 1
ATOM 625 C C . TYR A 1 78 ? -15.812 3.738 14.810 1.00 70.56 78 TYR A C 1
ATOM 627 O O . TYR A 1 78 ? -15.199 2.904 14.145 1.00 70.56 78 TYR A O 1
ATOM 635 N N . GLU A 1 79 ? -15.171 4.679 15.506 1.00 68.38 79 GLU A N 1
ATOM 636 C CA . GLU A 1 79 ? -13.707 4.792 15.589 1.00 68.38 79 GLU A CA 1
ATOM 637 C C . GLU A 1 79 ? -13.076 3.541 16.205 1.00 68.38 79 GLU A C 1
ATOM 639 O O . GLU A 1 79 ? -12.091 3.002 15.690 1.00 68.38 79 GLU A O 1
ATOM 644 N N . LYS A 1 80 ? -13.679 3.017 17.276 1.00 70.06 80 LYS A N 1
ATOM 645 C CA . LYS A 1 80 ? -13.215 1.790 17.927 1.00 70.06 80 LYS A CA 1
ATOM 646 C C . LYS A 1 80 ? -13.409 0.566 17.030 1.00 70.06 80 LYS A C 1
ATOM 648 O O . LYS A 1 80 ? -12.507 -0.271 16.956 1.00 70.06 80 LYS A O 1
ATOM 653 N N . LEU A 1 81 ? -14.519 0.488 16.290 1.00 67.56 81 LEU A N 1
ATOM 654 C CA . LEU A 1 81 ? -14.729 -0.532 15.261 1.00 67.56 81 LEU A CA 1
ATOM 655 C C . LEU A 1 81 ? -13.637 -0.458 14.193 1.00 67.56 81 LEU A C 1
ATOM 657 O O . LEU A 1 81 ? -12.970 -1.461 13.949 1.00 67.56 81 LEU A O 1
ATOM 661 N N . LEU A 1 82 ? -13.403 0.729 13.628 1.00 63.06 82 LEU A N 1
ATOM 662 C CA . LEU A 1 82 ? -12.369 0.985 12.626 1.00 63.06 82 LEU A CA 1
ATOM 663 C C . LEU A 1 82 ? -10.989 0.557 13.121 1.00 63.06 82 LEU A C 1
ATOM 665 O O . LEU A 1 82 ? -10.320 -0.205 12.427 1.00 63.06 82 LEU A O 1
ATOM 669 N N . SER A 1 83 ? -10.605 0.960 14.335 1.00 62.53 83 SER A N 1
ATOM 670 C CA . SER A 1 83 ? -9.304 0.628 14.929 1.00 62.53 83 SER A CA 1
ATOM 671 C C . SER A 1 83 ? -9.059 -0.879 15.052 1.00 62.53 83 SER A C 1
ATOM 673 O O . SER A 1 83 ? -7.944 -1.339 14.843 1.00 62.53 83 SER A O 1
ATOM 675 N N . GLN A 1 84 ? -10.104 -1.667 15.319 1.00 61.25 84 GLN A N 1
ATOM 676 C CA . GLN A 1 84 ? -10.004 -3.122 15.467 1.00 61.25 84 GLN A CA 1
ATOM 677 C C . GLN A 1 84 ? -10.229 -3.890 14.160 1.00 61.25 84 GLN A C 1
ATOM 679 O O . GLN A 1 84 ? -9.907 -5.074 14.074 1.00 61.25 84 GLN A O 1
ATOM 684 N N . THR A 1 85 ? -10.800 -3.233 13.149 1.00 54.31 85 THR A N 1
ATOM 685 C CA . THR A 1 85 ? -10.931 -3.752 11.779 1.00 54.31 85 THR A CA 1
ATOM 686 C C . THR A 1 85 ? -9.806 -3.315 10.845 1.00 54.31 85 THR A C 1
ATOM 688 O O . THR A 1 85 ? -9.850 -3.675 9.669 1.00 54.31 85 THR A O 1
ATOM 691 N N . GLN A 1 86 ? -8.794 -2.580 11.323 1.00 53.97 86 GLN A N 1
ATOM 692 C CA . GLN A 1 86 ? -7.551 -2.384 10.576 1.00 53.97 86 GLN A CA 1
ATOM 693 C C . GLN A 1 86 ? -6.895 -3.754 10.366 1.00 53.97 86 GLN A C 1
ATOM 695 O O . GLN A 1 86 ? -6.155 -4.256 11.204 1.00 53.97 86 GLN A O 1
ATOM 700 N N . ASN A 1 87 ? -7.248 -4.388 9.249 1.00 61.53 87 ASN A N 1
ATOM 701 C CA . ASN A 1 87 ? -6.684 -5.638 8.775 1.00 61.53 87 ASN A CA 1
ATOM 702 C C . ASN A 1 87 ? -5.186 -5.416 8.576 1.00 61.53 87 ASN A C 1
ATOM 704 O O . ASN A 1 87 ? -4.776 -4.850 7.561 1.00 61.53 87 ASN A O 1
ATOM 708 N N . GLU A 1 88 ? -4.374 -5.848 9.539 1.00 59.94 88 GLU A N 1
ATOM 709 C CA . GLU A 1 88 ? -2.915 -5.819 9.431 1.00 59.94 88 GLU A CA 1
ATOM 710 C C . GLU A 1 88 ? -2.434 -6.404 8.100 1.00 59.94 88 GLU A C 1
ATOM 712 O O . GLU A 1 88 ? -1.445 -5.936 7.551 1.00 59.94 88 GLU A O 1
ATOM 717 N N . ASP A 1 89 ? -3.159 -7.377 7.552 1.00 60.19 89 ASP A N 1
ATOM 718 C CA . ASP A 1 89 ? -2.850 -8.019 6.277 1.00 60.19 89 ASP A CA 1
ATOM 719 C C . ASP A 1 89 ? -2.987 -7.066 5.083 1.00 60.19 89 ASP A C 1
ATOM 721 O O . ASP A 1 89 ? -2.116 -7.050 4.221 1.00 60.19 89 ASP A O 1
ATOM 725 N N . VAL A 1 90 ? -3.998 -6.189 5.063 1.00 64.31 90 VAL A N 1
ATOM 726 C CA . VAL A 1 90 ? -4.185 -5.197 3.984 1.00 64.31 90 VAL A CA 1
ATOM 727 C C . VAL A 1 90 ? -3.138 -4.084 4.072 1.00 64.31 90 VAL A C 1
ATOM 729 O O . VAL A 1 90 ? -2.713 -3.541 3.050 1.00 64.31 90 VAL A O 1
ATOM 732 N N . ILE A 1 91 ? -2.706 -3.740 5.290 1.00 67.81 91 ILE A N 1
ATOM 733 C CA . ILE A 1 91 ? -1.620 -2.778 5.514 1.00 67.81 91 ILE A CA 1
ATOM 734 C C . ILE A 1 91 ? -0.287 -3.396 5.081 1.00 67.81 91 ILE A C 1
ATOM 736 O O . ILE A 1 91 ? 0.433 -2.757 4.318 1.00 67.81 91 ILE A O 1
ATOM 740 N N . LYS A 1 92 ? 0.003 -4.638 5.492 1.00 72.62 92 LYS A N 1
ATOM 741 C CA . LYS A 1 92 ? 1.205 -5.397 5.102 1.00 72.62 92 LYS A CA 1
ATOM 742 C C . LYS A 1 92 ? 1.280 -5.608 3.589 1.00 72.62 92 LYS A C 1
ATOM 744 O O . LYS A 1 92 ? 2.342 -5.440 2.996 1.00 72.62 92 LYS A O 1
ATOM 749 N N . GLU A 1 93 ? 0.157 -5.924 2.950 1.00 70.62 93 GLU A N 1
ATOM 750 C CA . GLU A 1 93 ? 0.071 -6.064 1.497 1.00 70.62 93 GLU A CA 1
ATOM 751 C C . GLU A 1 93 ? 0.298 -4.718 0.796 1.00 70.62 93 GLU A C 1
ATOM 753 O O . GLU A 1 93 ? 1.106 -4.634 -0.125 1.00 70.62 93 GLU A O 1
ATOM 758 N N . ASN A 1 94 ? -0.311 -3.628 1.275 1.00 76.88 94 ASN A N 1
ATOM 759 C CA . ASN A 1 94 ? -0.043 -2.293 0.731 1.00 76.88 94 ASN A CA 1
ATOM 760 C C . ASN A 1 94 ? 1.416 -1.859 0.903 1.00 76.88 94 ASN A C 1
ATOM 762 O O . ASN A 1 94 ? 1.965 -1.215 0.010 1.00 76.88 94 ASN A O 1
ATOM 766 N N . THR A 1 95 ? 2.051 -2.168 2.035 1.00 80.56 95 THR A N 1
ATOM 767 C CA . THR A 1 95 ? 3.469 -1.850 2.247 1.00 80.56 95 THR A CA 1
ATOM 768 C C . THR A 1 95 ? 4.359 -2.680 1.333 1.00 80.56 95 THR A C 1
ATOM 770 O O . THR A 1 95 ? 5.220 -2.106 0.676 1.00 80.56 95 THR A O 1
ATOM 773 N N . LEU A 1 96 ? 4.087 -3.981 1.186 1.00 83.88 96 LEU A N 1
ATOM 774 C CA . LEU A 1 96 ? 4.810 -4.859 0.264 1.00 83.88 96 LEU A CA 1
ATOM 775 C C . LEU A 1 96 ? 4.698 -4.360 -1.184 1.00 83.88 96 LEU A C 1
ATOM 777 O O . LEU A 1 96 ? 5.693 -4.285 -1.903 1.00 83.88 96 LEU A O 1
ATOM 781 N N . LEU A 1 97 ? 3.494 -3.978 -1.616 1.00 90.38 97 LEU A N 1
ATOM 782 C CA . LEU A 1 97 ? 3.262 -3.438 -2.955 1.00 90.38 97 LEU A CA 1
ATOM 783 C C . LEU A 1 97 ? 4.008 -2.117 -3.169 1.00 90.38 97 LEU A C 1
ATOM 785 O O . LEU A 1 97 ? 4.608 -1.921 -4.226 1.00 90.38 97 LEU A O 1
ATOM 789 N N . LYS A 1 98 ? 4.022 -1.230 -2.167 1.00 93.69 98 LYS A N 1
ATOM 790 C CA . LYS A 1 98 ? 4.788 0.024 -2.222 1.00 93.69 98 LYS A CA 1
ATOM 791 C C . LYS A 1 98 ? 6.290 -0.226 -2.307 1.00 93.69 98 LYS A C 1
ATOM 793 O O . LYS A 1 98 ? 6.939 0.396 -3.139 1.00 93.69 98 LYS A O 1
ATOM 798 N N . GLU A 1 99 ? 6.829 -1.135 -1.501 1.00 89.94 99 GLU A N 1
ATOM 799 C CA . GLU A 1 99 ? 8.249 -1.512 -1.528 1.00 89.94 99 GLU A CA 1
ATOM 800 C C . GLU A 1 99 ? 8.640 -2.147 -2.866 1.00 89.94 99 GLU A C 1
ATOM 802 O O . GLU A 1 99 ? 9.661 -1.790 -3.452 1.00 89.94 99 GLU A O 1
ATOM 807 N N . THR A 1 100 ? 7.789 -3.024 -3.401 1.00 93.38 100 THR A N 1
ATOM 808 C CA . THR A 1 100 ? 8.003 -3.649 -4.714 1.00 93.38 100 THR A CA 1
ATOM 809 C C . THR A 1 100 ? 8.003 -2.602 -5.826 1.00 93.38 100 THR A C 1
ATOM 811 O O . THR A 1 100 ? 8.870 -2.618 -6.696 1.00 93.38 10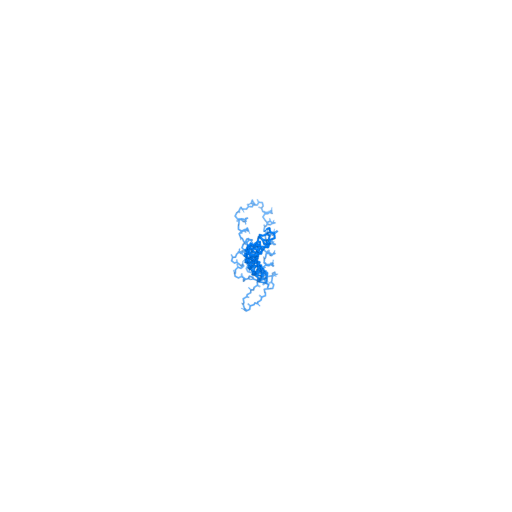0 THR A O 1
ATOM 814 N N . LEU A 1 101 ? 7.060 -1.656 -5.792 1.00 94.25 101 LEU A N 1
ATOM 815 C CA . LEU A 1 101 ? 6.996 -0.561 -6.758 1.00 94.25 101 LEU A CA 1
ATOM 816 C C . LEU A 1 101 ? 8.237 0.334 -6.683 1.00 94.25 101 LEU A C 1
ATOM 818 O O . LEU A 1 101 ? 8.783 0.701 -7.722 1.00 94.25 101 LEU A O 1
ATOM 822 N N . LEU A 1 102 ? 8.703 0.645 -5.472 1.00 92.50 102 LEU A N 1
ATOM 823 C CA . LEU A 1 102 ? 9.917 1.433 -5.266 1.00 92.50 102 LEU A CA 1
ATOM 824 C C . LEU A 1 102 ? 11.146 0.711 -5.834 1.00 92.50 102 LEU A C 1
ATOM 826 O O . LEU A 1 102 ? 11.913 1.305 -6.585 1.00 92.50 102 LEU A O 1
ATOM 830 N N . SER A 1 103 ? 11.275 -0.591 -5.568 1.00 92.25 103 SER A N 1
ATOM 831 C CA . SER A 1 103 ? 12.355 -1.423 -6.107 1.00 92.25 103 SER A CA 1
ATOM 832 C C . SER A 1 103 ? 12.347 -1.478 -7.640 1.00 92.25 103 SER A C 1
ATOM 834 O O . SER A 1 103 ? 13.394 -1.333 -8.272 1.00 92.25 103 SER A O 1
ATOM 836 N N . LEU A 1 104 ? 11.171 -1.620 -8.260 1.00 92.50 104 LEU A N 1
ATOM 837 C CA . LEU A 1 104 ? 11.045 -1.587 -9.720 1.00 92.50 104 LEU A CA 1
ATOM 838 C C . LEU A 1 104 ? 11.420 -0.219 -10.300 1.00 92.50 104 LEU A C 1
ATOM 840 O O . LEU A 1 104 ? 12.027 -0.149 -11.370 1.00 92.50 104 LEU A O 1
ATOM 844 N N . GLN A 1 105 ? 11.080 0.866 -9.604 1.00 93.31 105 GLN A N 1
ATOM 845 C CA . GLN A 1 105 ? 11.457 2.216 -10.012 1.00 93.31 105 GLN A CA 1
ATOM 846 C C . GLN A 1 105 ? 12.977 2.423 -9.942 1.00 93.31 105 GLN A C 1
ATOM 848 O O . GLN A 1 105 ? 13.557 2.992 -10.868 1.00 93.31 105 GLN A O 1
ATOM 853 N N . GLU A 1 106 ? 13.632 1.935 -8.891 1.00 93.31 106 GLU A N 1
ATOM 854 C CA . GLU A 1 106 ? 15.094 1.958 -8.777 1.00 93.31 106 GLU A CA 1
ATOM 855 C C . GLU A 1 106 ? 15.760 1.143 -9.896 1.00 93.31 106 GLU A C 1
ATOM 857 O O . GLU A 1 106 ? 16.734 1.590 -10.510 1.00 93.31 106 GLU A O 1
ATOM 862 N N . GLU A 1 107 ? 15.214 -0.031 -10.228 1.00 93.75 107 GLU A N 1
ATOM 863 C CA . GLU A 1 107 ? 15.721 -0.848 -11.333 1.00 93.75 107 GLU A CA 1
ATOM 864 C C . GLU A 1 107 ? 15.542 -0.153 -12.694 1.00 93.75 107 GLU A C 1
ATOM 866 O O . GLU A 1 107 ? 16.436 -0.214 -13.544 1.00 93.75 107 GLU A O 1
ATOM 871 N N . ALA A 1 108 ? 14.419 0.539 -12.905 1.00 94.00 108 ALA A N 1
ATOM 872 C CA . ALA A 1 108 ? 14.179 1.327 -14.111 1.00 94.00 108 ALA A CA 1
ATOM 873 C C . ALA A 1 108 ? 15.183 2.485 -14.238 1.00 94.00 108 ALA A C 1
ATOM 875 O O . ALA A 1 108 ? 15.834 2.613 -15.273 1.00 94.00 108 ALA A O 1
ATOM 876 N N . GLN A 1 109 ? 15.407 3.252 -13.166 1.00 94.50 109 GLN A N 1
ATOM 877 C CA . GLN A 1 109 ? 16.400 4.335 -13.161 1.00 94.50 109 GLN A CA 1
ATOM 878 C C . GLN A 1 109 ? 17.815 3.830 -13.465 1.00 94.50 109 GLN A C 1
ATOM 880 O O . GLN A 1 109 ? 18.570 4.471 -14.198 1.00 94.50 109 GLN A O 1
ATOM 885 N N . LYS A 1 110 ? 18.184 2.655 -12.948 1.00 94.81 110 LYS A N 1
ATOM 886 C CA . LYS A 1 110 ? 19.480 2.033 -13.244 1.00 94.81 110 LYS A CA 1
ATOM 887 C C . LYS A 1 110 ? 19.623 1.656 -14.724 1.00 94.81 110 LYS A C 1
ATOM 889 O O . LYS A 1 110 ? 20.720 1.753 -15.284 1.00 94.81 110 LYS A O 1
ATOM 894 N N . LYS A 1 111 ? 18.535 1.217 -15.366 1.00 93.19 111 LYS A N 1
ATOM 895 C CA . LYS A 1 111 ? 18.516 0.922 -16.808 1.00 93.19 111 LYS A CA 1
ATOM 896 C C . LYS A 1 111 ? 18.693 2.191 -17.635 1.00 93.19 111 LYS A C 1
ATOM 898 O O . LYS A 1 111 ? 19.503 2.167 -18.556 1.00 93.19 111 LYS A O 1
ATOM 903 N N . ASP A 1 112 ? 18.038 3.287 -17.263 1.00 94.12 112 ASP A N 1
ATOM 904 C CA . ASP A 1 112 ? 18.201 4.579 -17.943 1.00 94.12 112 ASP A CA 1
ATOM 905 C C . ASP A 1 112 ? 19.653 5.075 -17.866 1.00 94.12 112 ASP A C 1
ATOM 907 O O . ASP A 1 112 ? 20.256 5.408 -18.884 1.00 94.12 112 ASP A O 1
ATOM 911 N N . GLN A 1 113 ? 20.279 4.996 -16.687 1.00 94.56 113 GLN A N 1
ATOM 912 C CA . GLN A 1 113 ? 21.703 5.327 -16.529 1.00 94.56 113 GLN A CA 1
ATOM 913 C C . GLN A 1 113 ? 22.615 4.442 -17.390 1.00 94.56 113 GLN A C 1
ATOM 915 O O . GLN A 1 113 ? 23.605 4.909 -17.951 1.00 94.56 113 GLN A O 1
ATOM 920 N N . SER A 1 114 ? 22.292 3.153 -17.506 1.00 93.88 114 SER A N 1
ATOM 921 C CA . SER A 1 114 ? 23.061 2.225 -18.342 1.00 93.88 114 SER A CA 1
ATOM 922 C C . SER A 1 114 ? 22.906 2.546 -19.832 1.00 93.88 114 SER A C 1
ATOM 924 O O . SER A 1 114 ? 23.875 2.443 -20.582 1.00 93.88 114 SER A O 1
ATOM 926 N N . LEU A 1 115 ? 21.713 2.967 -20.265 1.00 95.44 115 LEU A N 1
ATOM 927 C CA . LEU A 1 115 ? 21.469 3.436 -21.629 1.00 95.44 115 LEU A CA 1
ATOM 928 C C . LEU A 1 115 ? 22.296 4.681 -21.952 1.00 95.44 115 LEU A C 1
ATOM 930 O O . LEU A 1 115 ? 22.925 4.721 -23.009 1.00 95.44 115 LEU A O 1
ATOM 934 N N . ASP A 1 116 ? 22.357 5.651 -21.042 1.00 95.75 116 ASP A N 1
ATOM 935 C CA . ASP A 1 116 ? 23.163 6.862 -21.232 1.00 95.75 116 ASP A CA 1
ATOM 936 C C . ASP A 1 116 ? 24.654 6.541 -21.409 1.00 95.75 116 ASP A C 1
ATOM 938 O O . ASP A 1 116 ? 25.313 7.092 -22.296 1.00 95.75 116 ASP A O 1
ATOM 942 N N . LEU A 1 117 ? 25.186 5.604 -20.616 1.00 96.12 117 LEU A N 1
ATOM 943 C CA . LEU A 1 117 ? 26.569 5.138 -20.756 1.00 96.12 117 LEU A CA 1
ATOM 944 C C . LEU A 1 117 ? 26.811 4.471 -22.115 1.00 96.12 117 LEU A C 1
ATOM 946 O O . LEU A 1 117 ? 27.789 4.788 -22.792 1.00 96.12 117 LEU A O 1
ATOM 950 N N . LEU A 1 118 ? 25.904 3.594 -22.552 1.00 95.62 118 LEU A N 1
ATOM 951 C CA . LEU A 1 118 ? 26.011 2.937 -23.857 1.00 95.62 118 LEU A CA 1
ATOM 952 C C . LEU A 1 118 ? 25.943 3.944 -25.012 1.00 95.62 118 LEU A C 1
ATOM 954 O O . LEU A 1 118 ? 26.693 3.822 -25.979 1.00 95.62 118 LEU A O 1
ATOM 958 N N . LEU A 1 119 ? 25.093 4.969 -24.913 1.00 95.56 119 LEU A N 1
ATOM 959 C CA . LEU A 1 119 ? 25.031 6.044 -25.906 1.00 95.56 119 LEU A CA 1
ATOM 960 C C . LEU A 1 119 ? 26.340 6.841 -25.965 1.00 95.56 119 LEU A C 1
ATOM 962 O O . LEU A 1 119 ? 26.800 7.183 -27.057 1.00 95.56 119 LEU A O 1
ATOM 966 N N . GLN A 1 120 ? 26.974 7.103 -24.819 1.00 95.81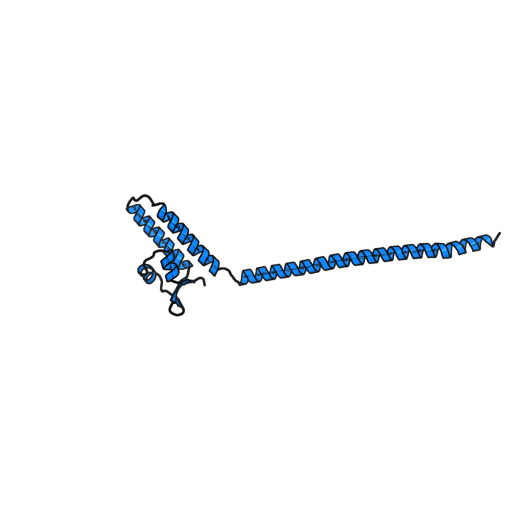 120 GLN A N 1
ATOM 967 C CA . GLN A 1 120 ? 28.302 7.719 -24.784 1.00 95.81 120 GLN A CA 1
ATOM 968 C C . GLN A 1 120 ? 29.369 6.821 -25.421 1.00 95.81 120 GLN A C 1
ATOM 970 O O . GLN A 1 120 ? 30.190 7.312 -26.196 1.00 95.81 120 GLN A O 1
ATOM 975 N N . GLU A 1 121 ? 29.351 5.515 -25.154 1.00 95.44 121 GLU A N 1
ATOM 976 C CA . GLU A 1 121 ? 30.279 4.570 -25.782 1.00 95.44 121 GLU A CA 1
ATOM 977 C C . GLU A 1 121 ? 30.108 4.507 -27.302 1.00 95.44 121 GLU A C 1
ATOM 979 O O . GLU A 1 121 ? 31.105 4.537 -28.028 1.00 95.44 121 GLU A O 1
ATOM 984 N N . ILE A 1 122 ? 28.865 4.473 -27.794 1.00 95.81 122 ILE A N 1
ATOM 985 C CA . ILE A 1 122 ? 28.564 4.515 -29.232 1.00 95.81 122 ILE A CA 1
ATOM 986 C C . ILE A 1 122 ? 29.136 5.792 -29.844 1.00 95.81 122 ILE A C 1
ATOM 988 O O . ILE A 1 122 ? 29.858 5.725 -30.838 1.00 95.81 122 ILE A O 1
ATOM 992 N N . LYS A 1 123 ? 28.895 6.945 -29.214 1.00 95.88 123 LYS A N 1
ATOM 993 C CA . LYS A 1 123 ? 29.419 8.226 -29.693 1.00 95.88 123 LYS A CA 1
ATOM 994 C C . LYS A 1 123 ? 30.949 8.231 -29.756 1.00 95.88 123 LYS A C 1
ATOM 996 O O . LYS A 1 123 ? 31.519 8.638 -30.767 1.00 95.88 123 LYS A O 1
ATOM 1001 N N . ASN A 1 124 ? 31.616 7.728 -28.719 1.00 95.38 124 ASN A N 1
ATOM 1002 C CA . ASN A 1 124 ? 33.076 7.620 -28.691 1.00 95.38 124 ASN A CA 1
ATOM 1003 C C . ASN A 1 124 ? 33.596 6.713 -29.819 1.00 95.38 124 ASN A C 1
ATOM 1005 O O . ASN A 1 124 ? 34.600 7.026 -30.460 1.00 95.38 124 ASN A O 1
ATOM 1009 N N . ARG A 1 125 ? 32.902 5.603 -30.098 1.00 94.06 125 ARG A N 1
ATOM 1010 C CA . ARG A 1 125 ? 33.254 4.682 -31.188 1.00 94.06 125 ARG A CA 1
ATOM 1011 C C . ARG A 1 125 ? 33.045 5.309 -32.562 1.00 94.06 125 ARG A C 1
ATOM 1013 O O . ARG A 1 125 ? 33.892 5.128 -33.435 1.00 94.06 125 ARG A O 1
ATOM 1020 N N . ASP A 1 126 ? 31.982 6.079 -32.752 1.00 93.94 126 ASP A N 1
ATOM 1021 C CA . ASP A 1 126 ? 31.745 6.813 -33.997 1.00 93.94 126 ASP A CA 1
ATOM 1022 C C . ASP A 1 126 ? 32.831 7.870 -34.251 1.00 93.94 126 ASP A C 1
ATOM 1024 O O . ASP A 1 126 ? 33.324 8.003 -35.378 1.00 93.94 126 ASP A O 1
ATOM 1028 N N . GLU A 1 127 ? 33.262 8.581 -33.207 1.00 94.56 127 GLU A N 1
ATOM 1029 C CA . GLU A 1 127 ? 34.382 9.526 -33.274 1.00 94.56 127 GLU A CA 1
ATOM 1030 C C . GLU A 1 127 ? 35.703 8.821 -33.622 1.00 94.56 127 GLU A C 1
ATOM 1032 O O . GLU A 1 127 ? 36.449 9.286 -34.493 1.00 94.56 127 GLU A O 1
ATOM 1037 N N . GLU A 1 128 ? 35.968 7.660 -33.019 1.00 95.00 128 GLU A N 1
ATOM 1038 C CA . GLU A 1 128 ? 37.146 6.839 -33.308 1.00 95.00 128 GLU A CA 1
ATOM 1039 C C . GLU A 1 128 ? 37.136 6.327 -34.759 1.00 95.00 128 GLU A C 1
ATOM 1041 O O . GLU A 1 128 ? 38.135 6.442 -35.476 1.00 95.00 128 GLU A O 1
ATOM 1046 N N . ILE A 1 129 ? 35.989 5.854 -35.254 1.00 94.31 129 ILE A N 1
ATOM 1047 C CA . ILE A 1 129 ? 35.813 5.440 -36.652 1.00 94.31 129 ILE A CA 1
ATOM 1048 C C . ILE A 1 129 ? 36.039 6.622 -37.599 1.00 94.31 129 ILE A C 1
ATOM 1050 O O . ILE A 1 129 ? 36.711 6.476 -38.627 1.00 94.31 129 ILE A O 1
ATOM 1054 N N . ALA A 1 130 ? 35.504 7.802 -37.284 1.00 92.00 130 ALA A N 1
ATOM 1055 C CA . ALA A 1 130 ? 35.710 9.004 -38.086 1.00 92.00 130 ALA A CA 1
ATOM 1056 C C . ALA A 1 130 ? 37.193 9.411 -38.122 1.00 92.00 130 ALA A C 1
ATOM 1058 O O . ALA A 1 130 ? 37.717 9.756 -39.187 1.00 92.00 130 ALA A O 1
ATOM 1059 N N . PHE A 1 131 ? 37.893 9.319 -36.989 1.00 92.94 131 PHE A N 1
ATOM 1060 C CA . PHE A 1 131 ? 39.333 9.550 -36.907 1.00 92.94 131 PHE A CA 1
ATOM 1061 C C . PHE A 1 131 ? 40.123 8.545 -37.756 1.00 92.94 131 PHE A C 1
ATOM 1063 O O . PHE A 1 131 ? 40.982 8.946 -38.546 1.00 92.94 131 PHE A O 1
ATOM 1070 N N . LEU A 1 132 ? 39.801 7.253 -37.665 1.00 92.69 132 LEU A N 1
ATOM 1071 C CA . LEU A 1 132 ? 40.442 6.208 -38.463 1.00 92.69 132 LEU A CA 1
ATOM 1072 C C . LEU A 1 132 ? 40.207 6.410 -39.963 1.00 92.69 132 LEU A C 1
ATOM 1074 O O . LEU A 1 132 ? 41.156 6.307 -40.740 1.00 92.69 132 LEU A O 1
ATOM 1078 N N . LYS A 1 133 ? 38.988 6.780 -40.380 1.00 91.25 133 LYS A N 1
ATOM 1079 C CA . LYS A 1 133 ? 38.677 7.126 -41.779 1.00 91.25 133 LYS A CA 1
ATOM 1080 C C . LYS A 1 133 ? 39.530 8.296 -42.274 1.00 91.25 133 LYS A C 1
ATOM 1082 O O . LYS A 1 133 ? 40.119 8.201 -43.351 1.00 91.25 133 LYS A O 1
ATOM 1087 N N . ARG A 1 134 ? 39.661 9.367 -41.480 1.00 90.19 134 ARG A N 1
ATOM 1088 C CA . ARG A 1 134 ? 40.527 10.519 -41.806 1.00 90.19 134 ARG A CA 1
ATOM 1089 C C . ARG A 1 134 ? 41.997 10.110 -41.907 1.00 90.19 134 ARG A C 1
ATOM 1091 O O . ARG A 1 134 ? 42.670 10.464 -42.872 1.00 90.19 134 ARG A O 1
ATOM 1098 N N . LYS A 1 135 ? 42.499 9.328 -40.947 1.00 91.75 135 LYS A N 1
ATOM 1099 C CA . LYS A 1 135 ? 43.881 8.827 -40.955 1.00 91.75 135 LYS A CA 1
ATOM 1100 C C . LYS A 1 135 ? 44.149 7.942 -42.173 1.00 91.75 135 LYS A C 1
ATOM 1102 O O . LYS A 1 135 ? 45.177 8.106 -42.824 1.00 91.75 135 LYS A O 1
ATOM 1107 N N . HIS A 1 136 ? 43.224 7.045 -42.506 1.00 88.50 136 HIS A N 1
ATOM 1108 C CA . HIS A 1 136 ? 43.314 6.198 -43.692 1.00 88.50 136 HIS A CA 1
ATOM 1109 C C . HIS A 1 136 ? 43.380 7.038 -44.973 1.00 88.50 136 HIS A C 1
ATOM 1111 O O . HIS A 1 136 ? 44.297 6.855 -45.769 1.00 88.50 136 HIS A O 1
ATOM 1117 N N . GLN A 1 137 ? 42.481 8.015 -45.141 1.00 87.19 137 GLN A N 1
ATOM 1118 C CA . GLN A 1 137 ? 42.507 8.944 -46.278 1.00 87.19 137 GLN A CA 1
ATOM 1119 C C . GLN A 1 137 ? 43.837 9.702 -46.390 1.00 87.19 137 GLN A C 1
ATOM 1121 O O . GLN A 1 137 ? 44.371 9.829 -47.486 1.00 87.19 137 GLN A O 1
ATOM 1126 N N . LEU A 1 138 ? 44.411 10.162 -45.277 1.00 84.50 138 LEU A N 1
ATOM 1127 C CA . LEU A 1 138 ? 45.711 10.842 -45.280 1.00 84.50 138 LEU A CA 1
ATOM 1128 C C . LEU A 1 138 ? 46.870 9.914 -45.667 1.00 84.50 138 LEU A C 1
ATOM 1130 O O . LEU A 1 138 ? 47.770 10.328 -46.395 1.00 84.50 138 LEU A O 1
ATOM 1134 N N . MET A 1 139 ? 46.862 8.675 -45.176 1.00 80.69 139 MET A N 1
ATOM 1135 C CA . MET A 1 139 ? 47.918 7.695 -45.445 1.00 80.69 139 MET A CA 1
ATOM 1136 C C . MET A 1 139 ? 47.852 7.169 -46.882 1.00 80.69 139 MET A C 1
ATOM 1138 O O . MET A 1 139 ? 48.883 7.038 -47.531 1.00 80.69 139 MET A O 1
ATOM 1142 N N . TRP A 1 140 ? 46.652 6.911 -47.400 1.00 75.94 140 TRP A N 1
ATOM 1143 C CA . TRP A 1 140 ? 46.460 6.293 -48.715 1.00 75.94 140 TRP A CA 1
ATOM 1144 C C . TRP A 1 140 ? 46.268 7.323 -49.836 1.00 75.94 140 TRP A C 1
ATOM 1146 O O . TRP A 1 140 ? 46.720 7.099 -50.956 1.00 75.94 140 TRP A O 1
ATOM 1156 N N . GLY A 1 141 ? 45.711 8.501 -49.545 1.00 65.38 141 GLY A N 1
ATOM 1157 C CA . GLY A 1 141 ? 45.622 9.613 -50.500 1.00 65.38 141 GLY A CA 1
ATOM 1158 C C . GLY A 1 141 ? 46.988 10.200 -50.874 1.00 65.38 141 GLY A C 1
ATOM 1159 O O . GLY A 1 141 ? 47.181 10.659 -51.997 1.00 65.38 141 GLY A O 1
ATOM 1160 N N . LYS A 1 142 ? 47.981 10.117 -49.978 1.00 59.34 142 LYS A N 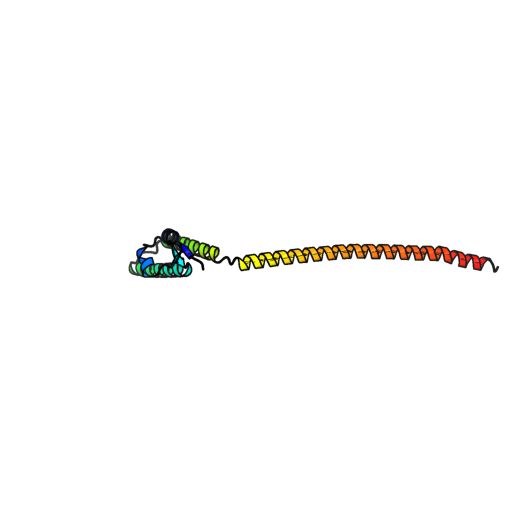1
ATOM 1161 C CA . LYS A 1 142 ? 49.371 10.498 -50.290 1.00 59.34 142 LYS A CA 1
ATOM 1162 C C . LYS A 1 142 ? 50.065 9.522 -51.244 1.00 59.34 142 LYS A C 1
ATOM 1164 O O . LYS A 1 142 ? 50.926 9.942 -52.010 1.00 59.34 142 LYS A O 1
ATOM 1169 N N . ILE A 1 143 ? 49.686 8.245 -51.220 1.00 54.69 143 ILE A N 1
ATOM 1170 C CA . ILE A 1 143 ? 50.286 7.205 -52.068 1.00 54.69 143 ILE A CA 1
ATOM 1171 C C . ILE A 1 143 ? 49.741 7.306 -53.501 1.00 54.69 143 ILE A C 1
ATOM 1173 O O . ILE A 1 143 ? 50.517 7.202 -54.448 1.00 54.69 143 ILE A O 1
ATOM 1177 N N . GLY A 1 144 ? 48.450 7.620 -53.670 1.00 55.09 144 GLY A N 1
ATOM 1178 C CA . GLY A 1 144 ? 47.857 7.887 -54.989 1.00 55.09 144 GLY A CA 1
ATOM 1179 C C . GLY A 1 144 ? 48.503 9.077 -55.709 1.00 55.09 144 GLY A C 1
ATOM 1180 O O . GLY A 1 144 ? 48.826 8.984 -56.889 1.00 55.09 144 GLY A O 1
ATOM 1181 N N . ASN A 1 145 ? 48.801 10.159 -54.983 1.00 54.22 145 ASN A N 1
ATOM 1182 C CA . ASN A 1 145 ? 49.448 11.334 -55.576 1.00 54.22 145 ASN A CA 1
ATOM 1183 C C . ASN A 1 145 ? 50.946 11.127 -55.871 1.00 54.22 145 ASN A C 1
ATOM 1185 O O . ASN A 1 145 ? 51.458 11.738 -56.802 1.00 54.22 145 ASN A O 1
ATOM 1189 N N . MET A 1 146 ? 51.659 10.258 -55.141 1.00 52.72 146 MET A N 1
ATOM 1190 C CA . MET A 1 146 ? 53.051 9.908 -55.483 1.00 52.72 146 MET A CA 1
ATOM 1191 C C . MET A 1 146 ? 53.170 8.941 -56.670 1.00 52.72 146 MET A C 1
ATOM 1193 O O . MET A 1 146 ? 54.207 8.938 -57.329 1.00 52.72 146 MET A O 1
ATOM 1197 N N . GLY A 1 147 ? 52.141 8.136 -56.956 1.00 51.69 147 GLY A N 1
ATOM 1198 C CA . GLY A 1 147 ? 52.106 7.286 -58.152 1.00 51.69 147 GLY A CA 1
ATOM 1199 C C . GLY A 1 147 ? 51.951 8.091 -59.445 1.00 51.69 147 GLY A C 1
ATOM 1200 O O . GLY A 1 147 ? 52.605 7.788 -60.434 1.00 51.69 147 GLY A O 1
ATOM 1201 N N . ILE A 1 148 ? 51.160 9.168 -59.410 1.00 50.25 148 ILE A N 1
ATOM 1202 C CA . ILE A 1 148 ? 50.865 10.004 -60.588 1.00 50.25 148 ILE A CA 1
ATOM 1203 C C . ILE A 1 148 ? 52.063 10.884 -60.992 1.00 50.25 148 ILE A C 1
ATOM 1205 O O . ILE A 1 148 ? 52.249 11.173 -62.166 1.00 50.25 148 ILE A O 1
ATOM 1209 N N . ILE A 1 149 ? 52.928 11.270 -60.048 1.00 52.72 149 ILE A N 1
ATOM 1210 C CA . ILE A 1 149 ? 54.097 12.129 -60.334 1.00 52.72 149 ILE A CA 1
ATOM 1211 C C . ILE A 1 149 ? 55.244 11.349 -61.016 1.00 52.72 149 ILE A C 1
ATOM 1213 O O . ILE A 1 149 ? 56.191 11.954 -61.508 1.00 52.72 149 ILE A O 1
ATOM 1217 N N . LYS A 1 150 ? 55.185 10.010 -61.075 1.00 47.97 150 LYS A N 1
ATOM 1218 C CA . LYS A 1 150 ? 56.266 9.176 -61.634 1.00 47.97 150 LYS A CA 1
ATOM 1219 C C . LYS A 1 150 ? 56.080 8.760 -63.103 1.00 47.97 150 LYS A C 1
ATOM 1221 O O . LYS A 1 150 ? 56.990 8.142 -63.644 1.00 47.97 150 LYS A O 1
ATOM 1226 N N . GLU A 1 151 ? 54.955 9.102 -63.735 1.00 48.44 151 GLU A N 1
ATOM 1227 C CA . GLU A 1 151 ? 54.645 8.795 -65.148 1.00 48.44 151 GLU A CA 1
ATOM 1228 C C . GLU A 1 151 ? 54.529 10.055 -66.037 1.00 48.44 151 GLU A C 1
ATOM 1230 O O . GLU A 1 151 ? 53.748 10.093 -66.985 1.00 48.44 151 GLU A O 1
ATOM 1235 N N . SER A 1 152 ? 55.292 11.114 -65.748 1.00 38.16 152 SER A N 1
ATOM 1236 C CA . SER A 1 152 ? 55.437 12.293 -66.627 1.00 38.16 152 SER A CA 1
ATOM 1237 C C . SER A 1 152 ? 56.889 12.535 -67.009 1.00 38.16 152 SER A C 1
ATOM 1239 O O . SER A 1 152 ? 57.746 12.459 -66.101 1.00 38.16 152 SER A O 1
#

Sequence (152 aa):
MAQISLQEFLAATHLKEQEILESLTPTLIQDIPHIPIKKGIELFLQRIESQLVAMDMNSHVLEPMFFEQTLQTLSFLYEKLLSQTQNEDVIKENTLLKETLLSLQEEAQKKDQSLDLLLQEIKNRDEEIAFLKRKHQLMWGKIGNMGIIKES

pLDDT: mean 70.15, std 16.27, range [38.16, 96.12]